Protein AF-A0A7S3GZ41-F1 (afdb_monomer)

Secondary str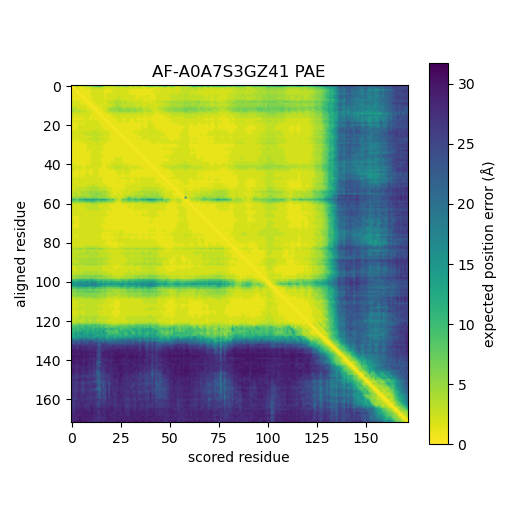ucture (DSSP, 8-state):
--HHHHTTSPPSSSS-EEEEEEETTT--HHHHHHHHHHHHTT-EEEEEEEESS-TTS-S---HHHHHHHHHHHHHTT--EEES-----SSTT-SB-TT--S-SS--GGGB-HHHHHHHHHHHHHHHHHHHS----------TTS--TTTSHHHHHHHHHHHHHS--------

InterPro domains:
  IPR001547 Glycoside hydrolase, family 5 [PF00150] (2-88)
  IPR017853 Glycoside hydrolase superfamily [SSF51445] (1-123)

Solvent-accessible surface area (backbone atoms only — not comparable to full-atom values): 10129 Å² total; per-residue (Å²): 125,57,47,40,62,47,39,77,66,61,83,89,81,75,97,68,67,43,74,41,65,49,15,27,53,66,49,53,68,76,53,52,49,32,48,50,52,12,46,76,63,70,47,49,59,29,29,72,36,32,29,40,5,24,79,86,48,25,70,56,74,23,66,69,50,32,48,57,49,52,51,53,28,58,77,69,71,37,55,72,35,73,41,36,94,41,37,54,93,42,44,17,18,22,27,35,65,84,61,75,98,64,81,88,74,60,79,85,50,36,27,73,41,23,50,50,52,54,50,51,58,50,53,52,52,54,54,60,74,64,53,74,77,74,75,88,65,75,81,72,66,88,88,72,73,60,83,79,66,63,62,70,59,60,58,60,56,60,56,54,58,67,72,48,89,70,84,80,83,80,76,133

Sequence (172 aa):
QDVDLAADKPLKGFNLAYTLHFYAAYHKESLREKARVALSKGIALFASEWGTCYFDGNGQLDLNETNIWLDFLAEHNISDANWALNDKDEACSALLPGTQNKANWSTDVLTDSGRFVRSHLKSTREAETKKPAEEEGAAEPLDQISSAQGVHILFTLVLSLLAMGMTANLRA

Radius of gyration: 18.84 Å; Cα contacts (8 Å, |Δi|>4):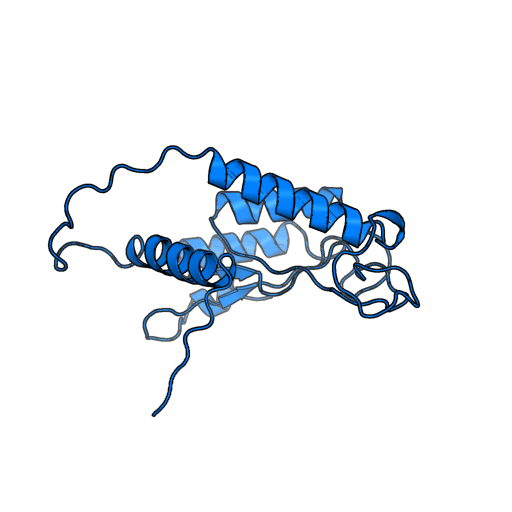 204; chains: 1; bounding box: 42×40×54 Å

Organism: NCBI:txid89044

Foldseek 3Di:
DQLLVCLVPPDDDAPDEDEDEEEQVDDAVVSLVSVVNNVVSPHHYAPAEYFQADPVQAHDGDLVSVVVVVVSCVVSVHHHDYPDDDCPPGQRHQFPHPDDPDPDDDPVGGHPNNNSVVVVVVVVVVVVVPPPPPPCDPDDPPPPDDSPPVVVPVVVVVVVVVVPPDPPDDDD

pLDDT: mean 82.44, std 23.59, range [32.09, 98.81]

Nearest PDB structures (foldseek):
  6gjf-assembly5_E  TM=9.832E-01  e=5.137E-15  synthetic construct
  5ihs-assembly1_A  TM=9.777E-01  e=3.027E-14  Cytophaga hutchinsonii ATCC 33406
  4xzb-assembly1_A  TM=9.793E-01  e=2.827E-14  Geobacillus sp. 70PC53
  3pzt-assembly2_B  TM=9.904E-01  e=1.106E-13  Bacillus subtilis subsp. subtilis str. 168
  1qhz-assembly1_A  TM=9.723E-01  e=6.411E-14  Salipaludibacillus agaradhaerens

Structure (mmCIF, N/CA/C/O backbone):
data_AF-A0A7S3GZ41-F1
#
_entry.id   AF-A0A7S3GZ41-F1
#
loop_
_atom_site.group_PDB
_atom_site.id
_atom_site.type_symbol
_atom_site.label_atom_id
_atom_site.label_alt_id
_atom_site.label_comp_id
_atom_site.label_asym_id
_atom_site.label_entity_id
_atom_site.label_seq_id
_atom_site.pdbx_PDB_ins_code
_atom_site.Cartn_x
_atom_site.Cartn_y
_atom_site.Cartn_z
_atom_site.occupancy
_atom_site.B_iso_or_equiv
_atom_site.auth_seq_id
_atom_site.auth_comp_id
_atom_site.auth_asym_id
_atom_site.auth_atom_id
_atom_site.pdbx_PDB_model_num
ATOM 1 N N . GLN A 1 1 ? -12.266 -4.898 2.598 1.00 92.31 1 GLN A N 1
ATOM 2 C CA . GLN A 1 1 ? -12.522 -3.473 2.298 1.00 92.31 1 GLN A CA 1
ATOM 3 C C . GLN A 1 1 ? -13.590 -2.818 3.168 1.00 92.31 1 GLN A C 1
ATOM 5 O O . GLN A 1 1 ? -13.834 -1.632 2.985 1.00 92.31 1 GLN A O 1
ATOM 10 N N . ASP A 1 2 ? -14.182 -3.521 4.138 1.00 97.19 2 ASP A N 1
ATOM 11 C CA . ASP A 1 2 ? -15.270 -2.987 4.973 1.00 97.19 2 ASP A CA 1
ATOM 12 C C . ASP A 1 2 ? -14.880 -3.008 6.458 1.00 97.19 2 ASP A C 1
ATOM 14 O O . ASP A 1 2 ? -15.537 -3.615 7.306 1.00 97.19 2 ASP A O 1
ATOM 18 N N . VAL A 1 3 ? -13.730 -2.399 6.763 1.00 97.00 3 VAL A N 1
ATOM 19 C CA . VAL A 1 3 ? -13.188 -2.319 8.132 1.00 97.00 3 VAL A CA 1
ATOM 20 C C . VAL A 1 3 ? -14.096 -1.514 9.067 1.00 97.00 3 VAL A C 1
ATOM 22 O O . VAL A 1 3 ? -14.150 -1.784 10.263 1.00 97.00 3 VAL A O 1
ATOM 25 N N . ASP A 1 4 ? -14.866 -0.580 8.516 1.00 97.75 4 ASP A N 1
ATOM 26 C CA . ASP A 1 4 ? -15.897 0.203 9.193 1.00 97.75 4 ASP A CA 1
ATOM 27 C C . ASP A 1 4 ? -17.035 -0.666 9.746 1.00 97.75 4 ASP A C 1
ATOM 29 O O . ASP A 1 4 ? -17.514 -0.399 10.853 1.00 97.75 4 ASP A O 1
ATOM 33 N N . LEU A 1 5 ? -17.419 -1.717 9.009 1.00 97.81 5 LEU A N 1
ATOM 34 C CA . LEU A 1 5 ? -18.421 -2.700 9.433 1.00 97.81 5 LEU A CA 1
ATOM 35 C C . LEU A 1 5 ? -17.844 -3.692 10.445 1.00 97.81 5 LEU A C 1
ATOM 37 O O . LEU A 1 5 ? -18.509 -4.043 11.420 1.00 97.81 5 LEU A O 1
ATOM 41 N N . ALA A 1 6 ? -16.598 -4.137 10.248 1.00 96.00 6 ALA A N 1
ATOM 42 C CA . ALA A 1 6 ? -15.912 -4.994 11.219 1.00 96.00 6 ALA A CA 1
ATOM 43 C C . ALA A 1 6 ? -15.809 -4.308 12.594 1.00 96.00 6 ALA A C 1
ATOM 45 O O . ALA A 1 6 ? -15.991 -4.946 13.632 1.00 96.00 6 ALA A O 1
ATOM 46 N N . ALA A 1 7 ? -15.605 -2.990 12.593 1.00 97.12 7 ALA A N 1
ATOM 47 C CA . ALA A 1 7 ? -15.546 -2.170 13.792 1.00 97.12 7 ALA A CA 1
ATOM 48 C C . ALA A 1 7 ? -16.889 -2.021 14.538 1.00 97.12 7 ALA A C 1
ATOM 50 O O . ALA A 1 7 ? -16.876 -1.673 15.715 1.00 97.12 7 ALA A O 1
ATOM 51 N N . ASP A 1 8 ? -18.044 -2.297 13.914 1.00 97.75 8 ASP A N 1
ATOM 52 C CA . ASP A 1 8 ? -19.346 -2.275 14.611 1.00 97.75 8 ASP A CA 1
ATOM 53 C C . ASP A 1 8 ? -19.534 -3.468 15.553 1.00 97.75 8 ASP A C 1
ATOM 55 O O . ASP A 1 8 ? -20.301 -3.405 16.518 1.00 97.75 8 ASP A O 1
ATOM 59 N N . LYS A 1 9 ? -18.873 -4.589 15.251 1.00 97.00 9 LYS A N 1
ATOM 60 C CA . LYS A 1 9 ? -18.970 -5.836 16.018 1.00 97.00 9 LYS A CA 1
ATOM 61 C C . LYS A 1 9 ? -17.587 -6.483 16.134 1.00 97.00 9 LYS A C 1
ATOM 63 O O . LYS A 1 9 ? -17.384 -7.567 15.582 1.00 97.00 9 LYS A O 1
ATOM 68 N N . PRO A 1 10 ? -16.639 -5.839 16.839 1.00 96.12 10 PRO A N 1
ATOM 69 C CA . PRO A 1 10 ? -15.278 -6.337 16.921 1.00 96.12 10 PRO A CA 1
ATOM 70 C C . PRO A 1 10 ? -15.226 -7.681 17.657 1.00 96.12 10 PRO A C 1
ATOM 72 O O . PRO A 1 10 ? -15.991 -7.942 18.593 1.00 96.12 10 PRO A O 1
ATOM 75 N N . LEU A 1 11 ? -14.291 -8.538 17.247 1.00 96.12 11 LEU A N 1
ATOM 76 C CA . LEU A 1 11 ? -13.971 -9.760 17.971 1.00 96.12 11 LEU A CA 1
ATOM 77 C C . LEU A 1 11 ? -13.454 -9.404 19.373 1.00 96.12 11 LEU A C 1
ATOM 79 O O . LEU A 1 11 ? -12.663 -8.478 19.548 1.00 96.12 11 LEU A O 1
ATOM 83 N N . LYS A 1 12 ? -13.900 -10.156 20.381 1.00 95.12 12 LYS A N 1
ATOM 84 C CA . LYS A 1 12 ? -13.453 -9.983 21.766 1.00 95.12 12 LYS A CA 1
ATOM 85 C C . LYS A 1 12 ? -12.094 -10.649 21.959 1.00 95.12 12 LYS A C 1
ATOM 87 O O . LYS A 1 12 ? -11.944 -11.828 21.649 1.00 95.12 12 LYS A O 1
ATOM 92 N N . GLY A 1 13 ? -11.139 -9.921 22.522 1.00 94.81 13 GLY A N 1
ATOM 93 C CA . GLY A 1 13 ? -9.801 -10.427 22.813 1.00 94.81 13 GLY A CA 1
ATOM 94 C C . GLY A 1 13 ? -8.781 -9.299 22.902 1.00 94.81 13 GLY A C 1
ATOM 95 O O . GLY A 1 13 ? -9.138 -8.125 22.835 1.00 94.81 13 GLY A O 1
ATOM 96 N N . PHE A 1 14 ? -7.515 -9.676 23.041 1.00 95.31 14 PHE A N 1
ATOM 97 C CA . PHE A 1 14 ? -6.375 -8.761 23.055 1.00 95.31 14 PHE A CA 1
ATOM 98 C C . PHE A 1 14 ? -5.475 -9.041 21.851 1.00 95.31 14 PHE A C 1
ATOM 100 O O . PHE A 1 14 ? -5.511 -10.143 21.303 1.00 95.31 14 PHE A O 1
ATOM 107 N N . ASN A 1 15 ? -4.659 -8.058 21.463 1.00 96.50 15 ASN A N 1
ATOM 108 C CA . ASN A 1 15 ? -3.713 -8.159 20.344 1.00 96.50 15 ASN A CA 1
ATOM 109 C C . ASN A 1 15 ? -4.383 -8.523 19.007 1.00 96.50 15 ASN A C 1
ATOM 111 O O . ASN A 1 15 ? -3.845 -9.291 18.212 1.00 96.50 15 ASN A O 1
ATOM 115 N N . LEU A 1 16 ? -5.579 -7.977 18.776 1.00 96.56 16 LEU A N 1
ATOM 116 C CA . LEU A 1 16 ? -6.322 -8.128 17.530 1.00 96.56 16 LEU A CA 1
ATOM 117 C C . LEU A 1 16 ? -6.145 -6.875 16.671 1.00 96.56 16 LEU A C 1
ATOM 119 O O . LEU A 1 16 ? -6.336 -5.759 17.153 1.00 96.56 16 LEU A O 1
ATOM 123 N N . ALA A 1 17 ? -5.835 -7.078 15.394 1.00 97.44 17 ALA A N 1
ATOM 124 C CA . ALA A 1 17 ? -5.832 -6.045 14.366 1.00 97.44 17 ALA A CA 1
ATOM 125 C C . ALA A 1 17 ? -6.662 -6.514 13.166 1.00 97.44 17 ALA A C 1
ATOM 127 O O . ALA A 1 17 ? -6.808 -7.716 12.930 1.00 97.44 17 ALA A O 1
ATOM 128 N N . TYR A 1 18 ? -7.205 -5.562 12.413 1.00 98.19 18 TYR A N 1
ATOM 129 C CA . TYR A 1 18 ? -8.059 -5.816 11.257 1.00 98.19 18 TYR A CA 1
ATOM 130 C C . TYR A 1 18 ? -7.334 -5.417 9.979 1.00 98.19 18 TYR A C 1
ATOM 132 O O . TYR A 1 18 ? -6.660 -4.386 9.920 1.00 98.19 18 TYR A O 1
ATOM 140 N N . THR A 1 19 ? -7.462 -6.246 8.948 1.00 98.19 19 THR A N 1
ATOM 141 C CA . THR A 1 19 ? -6.738 -6.042 7.699 1.00 98.19 19 THR A CA 1
ATOM 142 C C . THR A 1 19 ? -7.370 -4.933 6.867 1.00 98.19 19 THR A C 1
ATOM 144 O O . THR A 1 19 ? -8.573 -4.918 6.599 1.00 98.19 19 THR A O 1
ATOM 147 N N . LEU A 1 20 ? -6.520 -4.016 6.421 1.00 98.56 20 LEU A N 1
ATOM 148 C CA . LEU A 1 20 ? -6.820 -3.044 5.381 1.00 98.56 20 LEU A CA 1
ATOM 149 C C . LEU A 1 20 ? -5.977 -3.402 4.159 1.00 98.56 20 LEU A C 1
ATOM 151 O O . LEU A 1 20 ? -4.771 -3.583 4.289 1.00 98.56 20 LEU A O 1
ATOM 155 N N . HIS A 1 21 ? -6.592 -3.507 2.985 1.00 98.56 21 HIS A N 1
ATOM 156 C CA . HIS A 1 21 ? -5.871 -3.720 1.729 1.00 98.56 21 HIS A CA 1
ATOM 157 C C . HIS A 1 21 ? -6.200 -2.597 0.762 1.00 98.56 21 HIS A C 1
ATOM 159 O O . HIS A 1 21 ? -7.346 -2.166 0.707 1.00 98.56 21 HIS A O 1
ATOM 165 N N . PHE A 1 22 ? -5.248 -2.103 -0.021 1.00 98.69 22 PHE A N 1
ATOM 166 C CA . PHE A 1 22 ? -5.558 -1.093 -1.036 1.00 98.69 22 PHE A CA 1
ATOM 167 C C . PHE A 1 22 ? -4.630 -1.184 -2.242 1.00 98.69 22 PHE A C 1
ATOM 169 O O . PHE A 1 22 ? -3.529 -1.706 -2.179 1.00 98.69 22 PHE A O 1
ATOM 176 N N . TYR A 1 23 ? -5.092 -0.645 -3.361 1.00 98.50 23 TYR A N 1
ATOM 177 C CA . TYR A 1 23 ? -4.32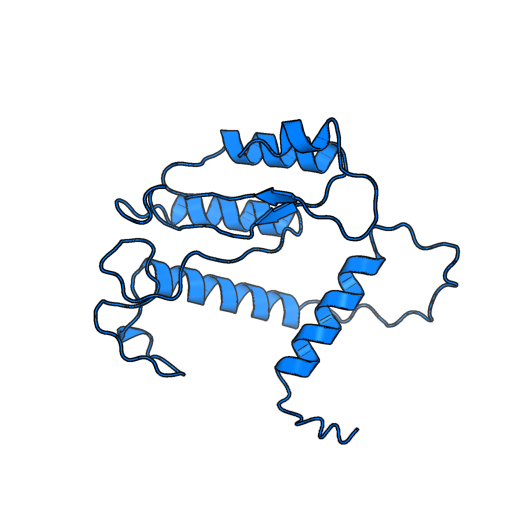6 -0.550 -4.600 1.00 98.50 23 TYR A CA 1
ATOM 178 C C . TYR A 1 23 ? -4.517 0.864 -5.106 1.00 98.50 23 TYR A C 1
ATOM 180 O O . TYR A 1 23 ? -5.653 1.259 -5.387 1.00 98.50 23 TYR A O 1
ATOM 188 N N . ALA A 1 24 ? -3.437 1.639 -5.112 1.00 98.44 24 ALA A N 1
ATOM 189 C CA . ALA A 1 24 ? -3.491 3.091 -5.144 1.00 98.44 24 ALA A CA 1
ATOM 190 C C . ALA A 1 24 ? -4.166 3.638 -6.405 1.00 98.44 24 ALA A C 1
ATOM 192 O O . ALA A 1 24 ? -4.797 4.684 -6.332 1.00 98.44 24 ALA A O 1
ATOM 193 N N . ALA A 1 25 ? -4.133 2.941 -7.544 1.00 97.81 25 ALA A N 1
ATOM 194 C CA . ALA A 1 25 ? -4.812 3.418 -8.751 1.00 97.81 25 ALA A CA 1
ATOM 195 C C . ALA A 1 25 ? -6.342 3.207 -8.732 1.00 97.81 25 ALA A C 1
ATOM 197 O O . ALA A 1 25 ? -7.045 3.783 -9.558 1.00 97.81 25 ALA A O 1
ATOM 198 N N . TYR A 1 26 ? -6.880 2.423 -7.790 1.00 97.81 26 TYR A N 1
ATOM 199 C CA . TYR A 1 26 ? -8.319 2.137 -7.685 1.00 97.81 26 TYR A CA 1
ATOM 200 C C . TYR A 1 26 ? -8.930 2.597 -6.359 1.00 97.81 26 TYR A C 1
ATOM 202 O O . TYR A 1 26 ? -9.956 3.273 -6.333 1.00 97.81 26 TYR A O 1
ATOM 210 N N . HIS A 1 27 ? -8.299 2.238 -5.245 1.00 98.38 27 HIS A N 1
ATOM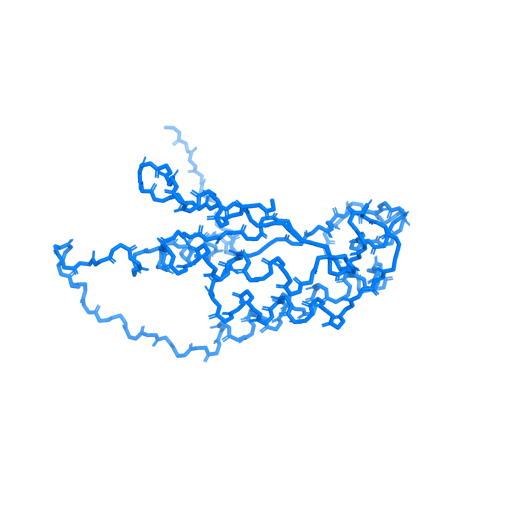 211 C CA . HIS A 1 27 ? -8.764 2.570 -3.907 1.00 98.38 27 HIS A CA 1
ATOM 212 C C . HIS A 1 27 ? -8.245 3.954 -3.515 1.00 98.38 27 HIS A C 1
ATOM 214 O O . HIS A 1 27 ? -7.037 4.181 -3.481 1.00 98.38 27 HIS A O 1
ATOM 220 N N . LYS A 1 28 ? -9.168 4.872 -3.225 1.00 98.44 28 LYS A N 1
ATOM 221 C CA . LYS A 1 28 ? -8.897 6.292 -2.965 1.00 98.44 28 LYS A CA 1
ATOM 222 C C . LYS A 1 28 ? -9.483 6.703 -1.610 1.00 98.44 28 LYS A C 1
ATOM 224 O O . LYS A 1 28 ? -9.619 5.890 -0.694 1.00 98.44 28 LYS A O 1
ATOM 229 N N . GLU A 1 29 ? -9.914 7.954 -1.517 1.00 98.62 29 GLU A N 1
ATOM 230 C CA . GLU A 1 29 ? -10.466 8.568 -0.314 1.00 98.62 29 GLU A CA 1
ATOM 231 C C . GLU A 1 29 ? -11.624 7.798 0.324 1.00 98.62 29 GLU A C 1
ATOM 233 O O . GLU A 1 29 ? -11.683 7.688 1.544 1.00 98.62 29 GLU A O 1
ATOM 238 N N . SER A 1 30 ? -12.509 7.194 -0.471 1.00 98.50 30 SER A N 1
ATOM 239 C CA . SER A 1 30 ? -13.648 6.440 0.065 1.00 98.50 30 SER A CA 1
ATOM 240 C C . SER A 1 30 ? -13.232 5.271 0.964 1.00 98.50 30 SER A C 1
ATOM 242 O O . SER A 1 30 ? -13.936 4.960 1.922 1.00 98.50 30 SER A O 1
ATOM 244 N N . LEU A 1 31 ? -12.090 4.631 0.690 1.00 98.81 31 LEU A N 1
ATOM 245 C CA . LEU A 1 31 ? -11.578 3.554 1.535 1.00 98.81 31 LEU A CA 1
ATOM 246 C C . LEU A 1 31 ? -10.816 4.099 2.752 1.00 98.81 31 LEU A C 1
ATOM 248 O O . LEU A 1 31 ? -10.932 3.520 3.832 1.00 98.81 31 LEU A O 1
ATOM 252 N N . ARG A 1 32 ? -10.098 5.224 2.614 1.00 98.81 32 ARG A N 1
ATOM 253 C CA . ARG A 1 32 ? -9.505 5.920 3.771 1.00 98.81 32 ARG A CA 1
ATOM 254 C C . ARG A 1 32 ? -10.574 6.360 4.759 1.00 98.81 32 ARG A C 1
ATOM 256 O O . ARG A 1 32 ? -10.385 6.199 5.957 1.00 98.81 32 ARG A O 1
ATOM 263 N N . GLU A 1 33 ? -11.727 6.814 4.279 1.00 98.81 33 GLU A N 1
ATOM 264 C CA . GLU A 1 33 ? -12.832 7.197 5.156 1.00 98.81 33 GLU A CA 1
ATOM 265 C C . GLU A 1 33 ? -13.365 6.012 5.969 1.00 98.81 33 GLU A C 1
ATOM 267 O O . GLU A 1 33 ? -13.537 6.120 7.182 1.00 98.81 33 GLU A O 1
ATOM 272 N N . LYS A 1 34 ? -13.517 4.835 5.351 1.00 98.81 34 LYS A N 1
ATOM 273 C CA . LYS A 1 34 ? -13.852 3.607 6.093 1.00 98.81 34 LYS A CA 1
ATOM 274 C C . LYS A 1 34 ? -12.805 3.277 7.156 1.00 98.81 34 LYS A C 1
ATOM 276 O O . LYS A 1 34 ? -13.160 2.888 8.268 1.00 98.81 34 LYS A O 1
ATOM 281 N N . ALA A 1 35 ? -11.523 3.455 6.835 1.00 98.75 35 ALA A N 1
ATOM 282 C CA . ALA A 1 35 ? -10.443 3.271 7.796 1.00 98.75 35 ALA A CA 1
ATOM 283 C C . ALA A 1 35 ? -10.530 4.283 8.954 1.00 98.75 35 ALA A C 1
ATOM 285 O O . ALA A 1 35 ? -10.435 3.869 10.106 1.00 98.75 35 ALA A O 1
ATOM 286 N N . ARG A 1 36 ? -10.817 5.569 8.701 1.00 98.75 36 ARG A N 1
ATOM 287 C CA . ARG A 1 36 ? -11.042 6.567 9.768 1.00 98.75 36 ARG A CA 1
ATOM 288 C C . ARG A 1 36 ? -12.224 6.206 10.659 1.00 98.75 36 ARG A C 1
ATOM 290 O O . ARG A 1 36 ? -12.105 6.273 11.881 1.00 98.75 36 ARG A O 1
ATOM 297 N N . VAL A 1 37 ? -13.338 5.764 10.074 1.00 98.69 37 VAL A N 1
ATOM 298 C CA . VAL A 1 37 ? -14.506 5.299 10.836 1.00 98.69 37 VAL A CA 1
ATOM 299 C C . VAL A 1 37 ? -14.123 4.124 11.736 1.00 98.69 37 VAL A C 1
ATOM 301 O O . VAL A 1 37 ? -14.439 4.141 12.925 1.00 98.69 37 VAL A O 1
ATOM 304 N N . ALA A 1 38 ? -13.401 3.136 11.206 1.00 98.56 38 ALA A N 1
ATOM 305 C CA . ALA A 1 38 ? -12.911 1.997 11.975 1.00 98.56 38 ALA A CA 1
ATOM 306 C C . ALA A 1 38 ? -11.998 2.415 13.143 1.00 98.56 38 ALA A C 1
ATOM 308 O O . ALA A 1 38 ? -12.237 2.013 14.283 1.00 98.56 38 ALA A O 1
ATOM 309 N N . LEU A 1 39 ? -11.007 3.273 12.883 1.00 98.38 39 LEU A N 1
ATOM 310 C CA . LEU A 1 39 ? -10.099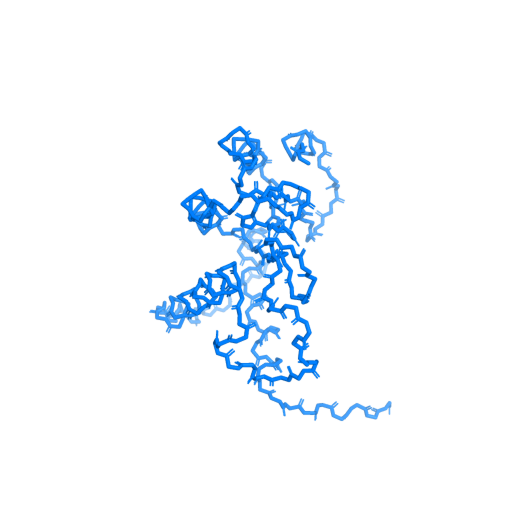 3.798 13.907 1.00 98.38 39 LEU A CA 1
ATOM 311 C C . LEU A 1 39 ? -10.856 4.579 14.992 1.00 98.38 39 LEU A C 1
ATOM 313 O O . LEU A 1 39 ? -10.588 4.399 16.177 1.00 98.38 39 LEU A O 1
ATOM 317 N N . SER A 1 40 ? -11.855 5.388 14.614 1.00 98.31 40 SER A N 1
ATOM 318 C CA . SER A 1 40 ? -12.670 6.166 15.565 1.00 98.31 40 SER A CA 1
ATOM 319 C C . SER A 1 40 ? -13.500 5.294 16.515 1.00 98.31 40 SER A C 1
ATOM 321 O O . SER A 1 40 ? -13.830 5.717 17.621 1.00 98.31 40 SER A O 1
ATOM 323 N N . LYS A 1 41 ? -13.801 4.056 16.104 1.00 98.00 41 LYS A N 1
ATOM 324 C CA . LYS A 1 41 ? -14.478 3.035 16.918 1.00 98.00 41 LYS A CA 1
ATOM 325 C C . LYS A 1 41 ? -13.505 2.227 17.790 1.00 98.00 41 LYS A C 1
ATOM 327 O O . LYS A 1 41 ? -13.941 1.348 18.529 1.00 98.00 41 LYS A O 1
ATOM 332 N N . GLY A 1 42 ? -12.205 2.523 17.730 1.00 96.06 42 GLY A N 1
ATOM 333 C CA . GLY A 1 42 ? -11.190 1.972 18.629 1.00 96.06 42 GLY A CA 1
ATOM 334 C C . GLY A 1 42 ? -10.584 0.635 18.201 1.00 96.06 42 GLY A C 1
ATOM 335 O O . GLY A 1 42 ? -9.940 -0.010 19.027 1.00 96.06 42 GLY A O 1
ATOM 336 N N . ILE A 1 43 ? -10.768 0.196 16.949 1.00 97.25 43 ILE A N 1
ATOM 337 C CA . ILE A 1 43 ? -10.072 -0.996 16.442 1.00 97.25 43 ILE A CA 1
ATOM 338 C C . ILE A 1 43 ? -8.711 -0.641 15.835 1.00 97.25 43 ILE A C 1
ATOM 340 O O . ILE A 1 43 ? -8.561 0.388 15.180 1.00 97.25 43 ILE A O 1
ATOM 344 N N . ALA A 1 44 ? -7.725 -1.520 16.018 1.00 98.00 44 ALA A N 1
ATOM 345 C CA . ALA A 1 44 ? -6.425 -1.402 15.366 1.00 98.00 44 ALA A CA 1
ATOM 346 C C . ALA A 1 44 ? -6.494 -1.908 13.917 1.00 98.00 44 ALA A C 1
ATOM 348 O O . ALA A 1 44 ? -7.090 -2.956 13.648 1.00 98.00 44 ALA A O 1
ATOM 349 N N . LEU A 1 45 ? -5.851 -1.196 12.993 1.00 98.69 45 LEU A N 1
ATOM 350 C CA . LEU A 1 45 ? -5.716 -1.607 11.595 1.00 98.69 45 LEU A CA 1
ATOM 351 C C . LEU A 1 45 ? -4.277 -2.034 11.293 1.00 98.69 45 LEU A C 1
ATOM 353 O O . LEU A 1 45 ? -3.334 -1.501 11.871 1.00 98.69 45 LEU A O 1
ATOM 357 N N . PHE A 1 46 ? -4.118 -2.970 10.358 1.00 98.62 46 PHE A N 1
ATOM 358 C CA . PHE A 1 46 ? -2.832 -3.323 9.754 1.00 98.62 46 PHE A CA 1
ATOM 359 C C . PHE A 1 46 ? -3.008 -3.380 8.232 1.00 98.62 46 PHE A C 1
ATOM 361 O O . PHE A 1 46 ? -3.827 -4.154 7.719 1.00 98.62 46 PHE A O 1
ATOM 368 N N . ALA A 1 47 ? -2.233 -2.584 7.496 1.00 98.62 47 ALA A N 1
ATOM 369 C CA . ALA A 1 47 ? -2.254 -2.546 6.039 1.00 98.62 47 ALA A CA 1
ATOM 370 C C . ALA A 1 47 ? -1.442 -3.710 5.443 1.00 98.62 47 ALA A C 1
ATOM 372 O O . ALA A 1 47 ? -0.377 -3.528 4.860 1.00 98.62 47 ALA A O 1
ATOM 373 N N . SER A 1 48 ? -1.925 -4.939 5.642 1.00 98.31 48 SER A N 1
ATOM 374 C CA . SER A 1 48 ? -1.137 -6.166 5.395 1.00 98.31 48 SER A CA 1
ATOM 375 C C . SER A 1 48 ? -0.840 -6.456 3.925 1.00 98.31 48 SER A C 1
ATOM 377 O O . SER A 1 48 ? -0.069 -7.362 3.630 1.00 98.31 48 SER A O 1
ATOM 379 N N . GLU A 1 49 ? -1.462 -5.704 3.023 1.00 98.44 49 GLU A N 1
ATOM 380 C CA . GLU A 1 49 ? -1.199 -5.737 1.594 1.00 98.44 49 GLU A CA 1
ATOM 381 C C . GLU A 1 49 ? -1.553 -4.376 1.004 1.00 98.44 49 GLU A C 1
ATOM 383 O O . GLU A 1 49 ? -2.652 -3.859 1.233 1.00 98.44 49 GLU A O 1
ATOM 388 N N . TRP A 1 50 ? -0.654 -3.805 0.210 1.00 98.62 50 TRP A N 1
ATOM 389 C CA . TRP A 1 50 ? -1.004 -2.682 -0.646 1.00 98.62 50 TRP A CA 1
ATOM 390 C C . TRP A 1 50 ? -0.174 -2.612 -1.923 1.00 98.62 50 TRP A C 1
ATOM 392 O O . TRP A 1 50 ? 1.012 -2.938 -1.921 1.00 98.62 50 TRP A O 1
ATOM 402 N N . GLY A 1 51 ? -0.783 -2.148 -3.012 1.00 98.31 51 GLY A N 1
ATOM 403 C CA . GLY A 1 51 ? -0.138 -1.996 -4.316 1.00 98.31 51 GLY A CA 1
ATOM 404 C C . GLY A 1 51 ? -0.079 -0.546 -4.799 1.00 98.31 51 GLY A C 1
ATOM 405 O O . GLY A 1 51 ? -0.983 0.251 -4.545 1.00 98.31 51 GLY A O 1
ATOM 406 N N . THR A 1 52 ? 0.967 -0.215 -5.556 1.00 98.56 52 THR A N 1
ATOM 407 C CA . THR A 1 52 ? 1.140 1.081 -6.249 1.00 98.56 52 THR A CA 1
ATOM 408 C C . THR A 1 52 ? 0.284 1.200 -7.520 1.00 98.56 52 THR A C 1
ATOM 410 O O . THR A 1 52 ? 0.173 2.283 -8.096 1.00 98.56 52 THR A O 1
ATOM 413 N N . CYS A 1 53 ? -0.291 0.084 -7.974 1.00 97.81 53 CYS A N 1
ATOM 414 C CA . CYS A 1 53 ? -0.953 -0.086 -9.264 1.00 97.81 53 CYS A CA 1
ATOM 415 C C . CYS A 1 53 ? -2.487 -0.222 -9.137 1.00 97.81 53 CYS A C 1
ATOM 417 O O . CYS A 1 53 ? -3.078 0.153 -8.116 1.00 97.81 53 CYS A O 1
ATOM 419 N N . TYR A 1 54 ? -3.147 -0.724 -10.188 1.00 97.75 54 TYR A N 1
ATOM 420 C CA . TYR A 1 54 ? -4.571 -1.065 -10.179 1.00 97.75 54 TYR A CA 1
ATOM 421 C C . TYR A 1 54 ? -4.828 -2.365 -9.398 1.00 97.75 54 TYR A C 1
ATOM 423 O O . TYR A 1 54 ? -3.905 -3.116 -9.096 1.00 97.75 54 TYR A O 1
ATOM 431 N N . PHE A 1 55 ? -6.083 -2.630 -9.016 1.00 94.19 55 PHE A N 1
ATOM 432 C CA . PHE A 1 55 ? -6.403 -3.709 -8.065 1.00 94.19 55 PHE A CA 1
ATOM 433 C C . PHE A 1 55 ? -6.159 -5.132 -8.587 1.00 94.19 55 PHE A C 1
ATOM 435 O O . PHE A 1 55 ? -6.204 -6.078 -7.807 1.00 94.19 55 PHE A O 1
ATOM 442 N N . ASP A 1 56 ? -5.936 -5.301 -9.888 1.00 94.06 56 ASP A N 1
ATOM 443 C CA . ASP A 1 56 ? -5.622 -6.590 -10.506 1.00 94.06 56 ASP A CA 1
ATOM 444 C C . ASP A 1 56 ? -4.126 -6.954 -10.414 1.00 94.06 56 ASP A C 1
ATOM 446 O O . ASP A 1 56 ? -3.708 -7.970 -10.969 1.00 94.06 56 ASP A O 1
ATOM 450 N N . GLY A 1 57 ? -3.323 -6.138 -9.716 1.00 92.00 57 GLY A N 1
ATOM 451 C CA . GLY A 1 57 ? -1.871 -6.304 -9.592 1.00 92.00 57 GLY A CA 1
ATOM 452 C C . GLY A 1 57 ? -1.089 -5.763 -10.792 1.00 92.00 57 GLY A C 1
ATOM 453 O O . GLY A 1 57 ? 0.144 -5.766 -10.783 1.00 92.00 57 GLY A O 1
ATOM 454 N N . ASN A 1 58 ? -1.788 -5.252 -11.807 1.00 93.38 58 ASN A N 1
ATOM 455 C CA . ASN A 1 58 ? -1.208 -4.730 -13.030 1.00 93.38 58 ASN A CA 1
ATOM 456 C C . ASN A 1 58 ? -1.780 -3.337 -13.369 1.00 93.38 58 ASN A C 1
ATOM 458 O O . ASN A 1 58 ? -2.324 -2.624 -12.523 1.00 93.38 58 ASN A O 1
ATOM 462 N N . GLY A 1 59 ? -1.591 -2.897 -14.613 1.00 90.56 59 GLY A N 1
ATOM 463 C CA . GLY A 1 59 ? -2.166 -1.661 -15.123 1.00 90.56 59 GLY A CA 1
ATOM 464 C C . GLY A 1 59 ? -1.368 -0.422 -14.726 1.00 90.56 59 GLY A C 1
ATOM 465 O O . GLY A 1 59 ? -0.140 -0.433 -14.668 1.00 90.56 59 GLY A O 1
ATOM 466 N N . GLN A 1 60 ? -2.068 0.691 -14.527 1.00 93.94 60 GLN A N 1
ATOM 467 C CA . GLN A 1 60 ? -1.430 1.982 -14.301 1.00 93.94 60 GLN A CA 1
ATOM 468 C C . GLN A 1 60 ? -0.913 2.113 -12.862 1.00 93.94 60 GLN A C 1
ATOM 470 O O . GLN A 1 60 ? -1.644 1.855 -11.907 1.00 93.94 60 GLN A O 1
ATOM 475 N N . LEU A 1 61 ? 0.326 2.589 -12.720 1.00 97.81 61 LEU A N 1
ATOM 476 C CA . LEU A 1 61 ? 0.861 3.065 -11.446 1.00 97.81 61 LEU A CA 1
ATOM 477 C C . LEU A 1 61 ? 0.250 4.415 -11.066 1.00 97.81 61 LEU A C 1
ATOM 479 O O . LEU A 1 61 ? 0.141 5.314 -11.901 1.00 97.81 61 LEU A O 1
ATOM 483 N N . ASP A 1 62 ? -0.052 4.587 -9.783 1.00 98.44 62 ASP A N 1
ATOM 484 C CA . ASP A 1 62 ? -0.455 5.866 -9.205 1.00 98.44 62 ASP A CA 1
ATOM 485 C C . ASP A 1 62 ? 0.375 6.174 -7.953 1.00 98.44 62 ASP A C 1
ATOM 487 O O . ASP A 1 62 ? -0.051 6.006 -6.808 1.00 98.44 62 ASP A O 1
ATOM 491 N N . LEU A 1 63 ? 1.616 6.608 -8.183 1.00 98.19 63 LEU A N 1
ATOM 492 C CA . LEU A 1 63 ? 2.573 6.906 -7.113 1.00 98.19 63 LEU A CA 1
ATOM 493 C C . LEU A 1 63 ? 2.177 8.145 -6.297 1.00 98.19 63 LEU A C 1
ATOM 495 O O . LEU A 1 63 ? 2.533 8.246 -5.125 1.00 98.19 63 LEU A O 1
ATOM 499 N N . ASN A 1 64 ? 1.416 9.072 -6.890 1.00 98.38 64 ASN A N 1
ATOM 500 C CA . ASN A 1 64 ? 0.907 10.234 -6.170 1.00 98.38 64 ASN A CA 1
ATOM 501 C C . ASN A 1 64 ? -0.150 9.814 -5.146 1.00 98.38 64 ASN A C 1
ATOM 503 O O . ASN A 1 64 ? -0.038 10.163 -3.976 1.00 98.38 64 ASN A O 1
ATOM 507 N N . GLU A 1 65 ? -1.140 9.019 -5.559 1.00 98.75 65 GLU A N 1
ATOM 508 C CA . GLU A 1 65 ? -2.095 8.468 -4.600 1.00 98.75 65 GLU A CA 1
ATOM 509 C C . GLU A 1 65 ? -1.414 7.538 -3.596 1.00 98.75 65 GLU A C 1
ATOM 511 O O . GLU A 1 65 ? -1.805 7.501 -2.432 1.00 98.75 65 GLU A O 1
ATOM 516 N N . THR A 1 66 ? -0.383 6.806 -4.021 1.00 98.69 66 THR A N 1
ATOM 517 C CA . THR A 1 66 ? 0.384 5.964 -3.100 1.00 98.69 66 THR A CA 1
ATOM 518 C C . THR A 1 66 ? 0.979 6.799 -1.964 1.00 98.69 66 THR A C 1
ATOM 520 O O . THR A 1 66 ? 0.833 6.411 -0.812 1.00 98.69 66 THR A O 1
ATOM 523 N N . ASN A 1 67 ? 1.568 7.968 -2.245 1.00 98.50 67 ASN A N 1
ATOM 524 C CA . ASN A 1 67 ? 2.044 8.870 -1.187 1.00 98.50 67 ASN A CA 1
ATOM 525 C C . ASN A 1 67 ? 0.914 9.301 -0.243 1.00 98.50 67 ASN A C 1
ATOM 527 O O . ASN A 1 67 ? 1.089 9.230 0.965 1.00 98.50 67 ASN A O 1
ATOM 531 N N . ILE A 1 68 ? -0.263 9.657 -0.770 1.00 98.81 68 ILE A N 1
ATOM 532 C CA . ILE A 1 68 ? -1.422 10.038 0.060 1.00 98.81 68 ILE A CA 1
ATOM 53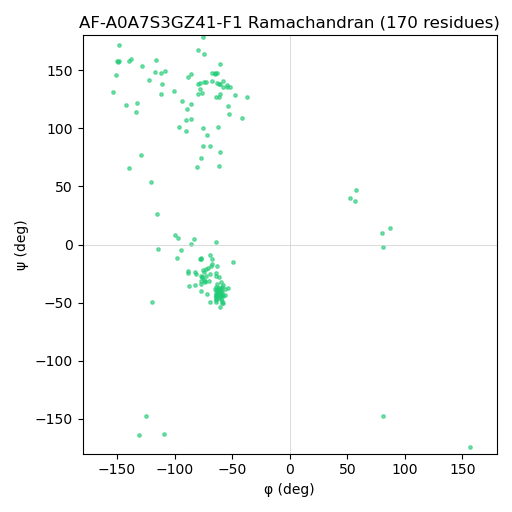3 C C . ILE A 1 68 ? -1.828 8.894 1.000 1.00 98.81 68 ILE A C 1
ATOM 535 O O . ILE A 1 68 ? -2.163 9.123 2.161 1.00 98.81 68 ILE A O 1
ATOM 539 N N . TRP A 1 69 ? -1.802 7.651 0.513 1.00 98.75 69 TRP A N 1
ATOM 540 C CA . TRP A 1 69 ? -2.029 6.485 1.360 1.00 98.75 69 TRP A CA 1
ATOM 541 C C . TRP A 1 69 ? -0.952 6.327 2.426 1.00 98.75 69 TRP A C 1
ATOM 543 O O . TRP A 1 69 ? -1.297 6.156 3.587 1.00 98.75 69 TRP A O 1
ATOM 553 N N . LEU A 1 70 ? 0.325 6.391 2.058 1.00 98.44 70 LEU A N 1
ATOM 554 C CA . LEU A 1 70 ? 1.430 6.200 2.998 1.00 98.44 70 LEU A CA 1
ATOM 555 C C . LEU A 1 70 ? 1.475 7.294 4.072 1.00 98.44 70 LEU A C 1
ATOM 557 O O . LEU A 1 70 ? 1.713 6.981 5.235 1.00 98.44 70 LEU A O 1
ATOM 561 N N . ASP A 1 71 ? 1.151 8.537 3.715 1.00 98.19 71 ASP A N 1
ATOM 562 C CA . ASP A 1 71 ? 0.994 9.639 4.667 1.00 98.19 71 ASP A CA 1
ATOM 563 C C . ASP A 1 71 ? -0.157 9.363 5.645 1.00 98.19 71 ASP A C 1
ATOM 565 O O . ASP A 1 71 ? 0.008 9.525 6.851 1.00 98.19 71 ASP A O 1
ATOM 569 N N . PHE A 1 72 ? -1.297 8.866 5.151 1.00 98.62 72 PHE A N 1
ATOM 570 C CA . PHE A 1 72 ? -2.427 8.456 5.992 1.00 98.62 72 PHE A CA 1
ATOM 571 C C . PHE A 1 72 ? -2.063 7.306 6.948 1.00 98.62 72 PHE A C 1
ATOM 573 O O . PHE A 1 72 ? -2.437 7.332 8.122 1.00 98.62 72 PHE A O 1
ATOM 580 N N . LEU A 1 73 ? -1.334 6.289 6.472 1.00 98.31 73 LEU A N 1
ATOM 581 C CA . LEU A 1 73 ? -0.888 5.183 7.326 1.00 98.31 73 LEU A CA 1
ATOM 582 C C . LEU A 1 73 ? 0.070 5.685 8.412 1.00 98.31 73 LEU A C 1
ATOM 584 O O . LEU A 1 73 ? -0.094 5.322 9.576 1.00 98.31 73 LEU A O 1
ATOM 588 N N . ALA A 1 74 ? 1.010 6.563 8.052 1.00 96.38 74 ALA A N 1
ATOM 589 C CA . ALA A 1 74 ? 1.944 7.173 8.990 1.00 96.38 74 ALA A CA 1
ATOM 590 C C . ALA A 1 74 ? 1.231 8.055 10.030 1.00 96.38 74 ALA A C 1
ATOM 592 O O . ALA A 1 74 ? 1.501 7.924 11.222 1.00 96.38 74 ALA A O 1
ATOM 593 N N . GLU A 1 75 ? 0.280 8.899 9.611 1.00 97.31 75 GLU A N 1
ATOM 594 C CA . GLU A 1 75 ? -0.522 9.760 10.496 1.00 97.31 75 GLU A CA 1
ATOM 595 C C . GLU A 1 75 ? -1.253 8.952 11.579 1.00 97.31 75 GLU A C 1
ATOM 597 O O . GLU A 1 75 ? -1.339 9.372 12.736 1.00 97.31 75 GLU A O 1
ATOM 602 N N . HIS A 1 76 ? -1.750 7.768 11.220 1.00 97.38 76 HIS A N 1
ATOM 603 C CA . HIS A 1 76 ? -2.513 6.903 12.117 1.00 97.38 76 HIS A CA 1
ATOM 604 C C . HIS A 1 76 ? -1.701 5.756 12.736 1.00 97.38 76 HIS A C 1
ATOM 606 O O . HIS A 1 76 ? -2.285 4.905 13.408 1.00 97.38 76 HIS A O 1
ATOM 612 N N . ASN A 1 77 ? -0.374 5.739 12.561 1.00 96.38 77 ASN A N 1
ATOM 613 C CA . ASN A 1 77 ? 0.525 4.681 13.042 1.00 96.38 77 ASN A CA 1
ATOM 614 C C . ASN A 1 77 ? 0.092 3.264 12.605 1.00 96.38 77 ASN A C 1
ATOM 616 O O . ASN A 1 77 ? 0.156 2.308 13.379 1.00 96.38 77 ASN A O 1
ATOM 620 N N . ILE A 1 78 ? -0.379 3.124 11.365 1.00 97.75 78 ILE A N 1
ATOM 621 C CA . ILE A 1 78 ? -0.775 1.840 10.781 1.00 97.75 78 ILE A CA 1
ATOM 622 C C . ILE A 1 78 ? 0.448 1.214 10.115 1.00 97.75 78 ILE A C 1
ATOM 624 O O . ILE A 1 78 ? 0.963 1.746 9.138 1.00 97.75 78 ILE A O 1
ATOM 628 N N . SER A 1 79 ? 0.887 0.056 10.610 1.00 97.12 79 SER A N 1
ATOM 629 C CA . SER A 1 79 ? 1.924 -0.734 9.939 1.00 97.12 79 SER A CA 1
ATOM 630 C C . SER A 1 79 ? 1.432 -1.297 8.607 1.00 97.12 79 SER A C 1
ATOM 632 O O . SER A 1 79 ? 0.255 -1.648 8.469 1.00 97.12 79 SER A O 1
ATOM 634 N N . ASP A 1 80 ? 2.346 -1.434 7.648 1.00 97.62 80 ASP A N 1
ATOM 635 C CA . ASP A 1 80 ? 2.021 -1.805 6.276 1.00 97.62 80 ASP A CA 1
ATOM 636 C C . ASP A 1 80 ? 2.991 -2.825 5.658 1.00 97.62 80 ASP A C 1
ATOM 638 O O . ASP A 1 80 ? 4.112 -3.026 6.130 1.00 97.62 80 ASP A O 1
ATOM 642 N N . ALA A 1 81 ? 2.533 -3.503 4.602 1.00 97.88 81 ALA A N 1
ATOM 643 C CA . ALA A 1 81 ? 3.343 -4.401 3.788 1.00 97.88 81 ALA A CA 1
ATOM 644 C C . ALA A 1 81 ? 2.961 -4.293 2.301 1.00 97.88 81 ALA A C 1
ATOM 646 O O . ALA A 1 81 ? 1.822 -4.556 1.911 1.00 97.88 81 ALA A O 1
ATOM 647 N N . ASN A 1 82 ? 3.928 -3.919 1.460 1.00 98.56 82 ASN A N 1
ATOM 648 C CA . ASN A 1 82 ? 3.722 -3.760 0.021 1.00 98.56 82 ASN A CA 1
ATOM 649 C C . ASN A 1 82 ? 3.615 -5.106 -0.725 1.00 98.56 82 ASN A C 1
ATOM 651 O O . ASN A 1 82 ? 4.406 -6.026 -0.506 1.00 98.56 82 ASN A O 1
ATOM 655 N N . TRP A 1 83 ? 2.692 -5.159 -1.686 1.00 97.88 83 TRP A N 1
ATOM 656 C CA . TRP A 1 83 ? 2.605 -6.166 -2.739 1.00 97.88 83 TRP A CA 1
ATOM 657 C C . TRP A 1 83 ? 3.341 -5.687 -4.011 1.00 97.88 83 TRP A C 1
ATOM 659 O O . TRP A 1 83 ? 3.003 -4.633 -4.551 1.00 97.88 83 TRP A O 1
ATOM 669 N N . ALA A 1 84 ? 4.321 -6.416 -4.553 1.00 95.81 84 ALA A N 1
ATOM 670 C CA . ALA A 1 84 ? 4.979 -7.586 -3.962 1.00 95.81 84 ALA A CA 1
ATOM 671 C C . ALA A 1 84 ? 6.438 -7.735 -4.402 1.00 95.81 84 ALA A C 1
ATOM 673 O O . ALA A 1 84 ? 6.849 -7.308 -5.483 1.00 95.81 84 ALA A O 1
ATOM 674 N N . LEU A 1 85 ? 7.214 -8.447 -3.580 1.00 95.56 85 LEU A N 1
ATOM 675 C CA . LEU A 1 85 ? 8.537 -8.936 -3.951 1.00 95.56 85 LEU A CA 1
ATOM 676 C C . LEU A 1 85 ? 8.412 -10.143 -4.895 1.00 95.56 85 LEU A C 1
ATOM 678 O O . LEU A 1 85 ? 8.433 -11.293 -4.463 1.00 95.56 85 LEU A O 1
ATOM 682 N N . ASN A 1 86 ? 8.259 -9.870 -6.186 1.00 95.06 86 ASN A N 1
ATOM 683 C CA . ASN A 1 86 ? 8.268 -10.863 -7.257 1.00 95.06 86 ASN A CA 1
ATOM 684 C C . ASN A 1 86 ? 8.847 -10.241 -8.544 1.00 95.06 86 ASN A C 1
ATOM 686 O O . ASN A 1 86 ? 9.071 -9.028 -8.598 1.00 95.06 86 ASN A O 1
ATOM 690 N N . ASP A 1 87 ? 9.076 -11.074 -9.557 1.00 96.94 87 ASP A N 1
ATOM 691 C CA . ASP A 1 87 ? 9.513 -10.699 -10.906 1.00 96.94 87 ASP A CA 1
ATOM 692 C C . ASP A 1 87 ? 8.454 -11.032 -11.975 1.00 96.94 87 ASP A C 1
ATOM 694 O O . ASP A 1 87 ? 8.772 -11.282 -13.138 1.00 96.94 87 ASP A O 1
ATOM 698 N N . LYS A 1 88 ? 7.174 -11.084 -11.594 1.00 97.31 88 LYS A N 1
ATOM 699 C CA . LYS A 1 88 ? 6.096 -11.242 -12.571 1.00 97.31 88 LYS A CA 1
ATOM 700 C C . LYS A 1 88 ? 6.076 -10.018 -13.495 1.00 97.31 88 LYS A C 1
ATOM 702 O O . LYS A 1 88 ? 6.405 -8.911 -13.089 1.00 97.31 88 LYS A O 1
ATOM 707 N N . ASP A 1 89 ? 5.700 -10.218 -14.754 1.00 97.50 89 ASP A N 1
ATOM 708 C CA . ASP A 1 89 ? 5.520 -9.110 -15.696 1.00 97.50 89 ASP A CA 1
ATOM 709 C C . ASP A 1 89 ? 4.187 -8.389 -15.427 1.00 97.50 89 ASP A C 1
ATOM 711 O O . ASP A 1 89 ? 3.182 -8.608 -16.106 1.00 97.50 89 ASP A O 1
ATOM 715 N N . GLU A 1 90 ? 4.152 -7.606 -14.346 1.00 97.38 90 GLU A N 1
ATOM 716 C CA . GLU A 1 90 ? 3.017 -6.783 -13.927 1.00 97.38 90 GLU A CA 1
ATOM 717 C C . GLU A 1 90 ? 3.477 -5.505 -13.208 1.00 97.38 90 GLU A C 1
ATOM 719 O O . GLU A 1 90 ? 4.580 -5.415 -12.669 1.00 97.38 90 GLU A O 1
ATOM 724 N N . ALA A 1 91 ? 2.617 -4.489 -13.193 1.00 96.50 91 ALA A N 1
ATOM 725 C CA . ALA A 1 91 ? 2.970 -3.165 -12.688 1.00 96.50 91 ALA A CA 1
ATOM 726 C C . ALA A 1 91 ? 3.367 -3.133 -11.198 1.00 96.50 91 ALA A C 1
ATOM 728 O O . ALA A 1 91 ? 4.277 -2.386 -10.831 1.00 96.50 91 ALA A O 1
ATOM 729 N N . CYS A 1 92 ? 2.710 -3.916 -10.331 1.00 96.38 92 CYS A N 1
ATOM 730 C CA . CYS A 1 92 ? 2.999 -3.897 -8.892 1.00 96.38 92 CYS A CA 1
ATOM 731 C C . CYS A 1 92 ? 4.271 -4.668 -8.490 1.00 96.38 92 CYS A C 1
ATOM 733 O O . CYS A 1 92 ? 4.739 -4.499 -7.361 1.00 96.38 92 CYS A O 1
ATOM 735 N N . SER A 1 93 ? 4.858 -5.478 -9.376 1.00 98.12 93 SER A N 1
ATOM 736 C CA . SER A 1 93 ? 6.074 -6.247 -9.090 1.00 98.12 93 SER A CA 1
ATOM 737 C C . SER A 1 93 ? 7.226 -5.349 -8.676 1.00 98.12 93 SER A C 1
ATOM 739 O O . SER A 1 93 ? 7.463 -4.322 -9.302 1.00 98.12 93 SER A O 1
ATOM 741 N N . ALA A 1 94 ? 7.975 -5.719 -7.639 1.00 97.88 94 ALA A N 1
ATOM 742 C CA . ALA A 1 94 ? 9.142 -4.952 -7.209 1.00 97.88 94 ALA A CA 1
ATOM 743 C C . ALA A 1 94 ? 10.370 -5.163 -8.116 1.00 97.88 94 ALA A C 1
ATOM 745 O O . ALA A 1 94 ? 11.211 -4.265 -8.219 1.00 97.88 94 ALA A O 1
ATOM 746 N N . LEU A 1 95 ? 10.488 -6.331 -8.759 1.00 98.00 95 LEU A N 1
ATOM 747 C CA . LEU A 1 95 ? 11.640 -6.725 -9.575 1.00 98.00 95 LEU A CA 1
ATOM 748 C C . LEU A 1 95 ? 11.264 -6.805 -11.058 1.00 98.00 95 LEU A C 1
ATOM 750 O O . LEU A 1 95 ? 10.141 -7.159 -11.404 1.00 98.00 95 LEU A O 1
ATOM 754 N N . LEU A 1 96 ? 12.215 -6.493 -11.940 1.00 97.69 96 LEU A N 1
ATOM 755 C CA . LEU A 1 96 ? 12.058 -6.695 -13.382 1.00 97.69 96 LEU A CA 1
ATOM 756 C C . LEU A 1 96 ? 11.938 -8.196 -13.710 1.00 97.69 96 LEU A C 1
ATOM 758 O O . LEU A 1 96 ? 12.616 -8.998 -13.055 1.00 97.69 96 LEU A O 1
ATOM 762 N N . PRO A 1 97 ? 11.178 -8.588 -14.750 1.00 97.69 97 PRO A N 1
ATOM 763 C CA . PRO A 1 97 ? 11.030 -9.991 -15.126 1.00 97.69 97 PRO A CA 1
ATOM 764 C C . PRO A 1 97 ? 12.346 -10.730 -15.371 1.00 97.69 97 PRO A C 1
ATOM 766 O O . PRO A 1 97 ? 13.247 -10.223 -16.042 1.00 97.69 97 PRO A O 1
ATOM 769 N N . GLY A 1 98 ? 12.460 -11.950 -14.834 1.00 96.06 98 GLY A N 1
ATOM 770 C CA . GLY A 1 98 ? 13.659 -12.785 -14.956 1.00 96.06 98 GLY A CA 1
ATOM 771 C C . GLY A 1 98 ? 14.787 -12.414 -13.988 1.00 96.06 98 GLY A C 1
ATOM 772 O O . GLY A 1 98 ? 15.910 -12.927 -14.111 1.00 96.06 98 GLY A O 1
ATOM 773 N N . THR A 1 99 ? 14.514 -11.532 -13.022 1.00 96.25 99 THR A N 1
ATOM 774 C CA . THR A 1 99 ? 15.465 -11.202 -11.960 1.00 96.25 99 THR A CA 1
ATOM 775 C C . THR A 1 99 ? 15.794 -12.452 -11.149 1.00 96.25 99 THR A C 1
ATOM 777 O O . THR A 1 99 ? 14.932 -13.180 -10.675 1.00 96.25 99 THR A O 1
ATOM 780 N N . GLN A 1 100 ? 17.087 -12.710 -10.968 1.00 91.25 100 GLN A N 1
ATOM 781 C CA . GLN A 1 100 ? 17.547 -13.889 -10.241 1.00 91.25 100 GLN A CA 1
ATOM 782 C C . GLN A 1 100 ? 17.184 -13.805 -8.753 1.00 91.25 100 GLN A C 1
ATOM 784 O O . GLN A 1 100 ? 17.377 -12.762 -8.123 1.00 91.25 100 GLN A O 1
ATOM 789 N N . ASN A 1 101 ? 16.776 -14.939 -8.177 1.00 84.25 101 ASN A N 1
ATOM 790 C CA . ASN A 1 101 ? 16.497 -15.093 -6.747 1.00 84.25 101 ASN A CA 1
ATOM 791 C C . ASN A 1 101 ? 17.793 -15.012 -5.922 1.00 84.25 101 ASN A C 1
ATOM 793 O O . ASN A 1 101 ? 18.425 -16.025 -5.620 1.00 84.25 101 ASN A O 1
ATOM 797 N N . LYS A 1 102 ? 18.222 -13.790 -5.595 1.00 85.88 102 LYS A N 1
ATOM 798 C CA . LYS A 1 102 ? 19.436 -13.484 -4.824 1.00 85.88 102 LYS A CA 1
ATOM 799 C C . LYS A 1 102 ? 19.158 -12.349 -3.842 1.00 85.88 102 LYS A C 1
ATOM 801 O O . LYS A 1 102 ? 18.256 -11.558 -4.052 1.00 85.88 102 LYS A O 1
ATOM 806 N N . ALA A 1 103 ? 19.955 -12.232 -2.786 1.00 80.69 103 ALA A N 1
ATOM 807 C CA . ALA A 1 103 ? 19.928 -11.044 -1.933 1.00 80.69 103 ALA A CA 1
ATOM 808 C C . ALA A 1 103 ? 20.722 -9.883 -2.566 1.00 80.69 103 ALA A C 1
ATOM 810 O O . ALA A 1 103 ? 21.516 -10.094 -3.484 1.00 80.69 103 ALA A O 1
ATOM 811 N N . ASN A 1 104 ? 20.556 -8.671 -2.025 1.00 87.56 104 ASN A N 1
ATOM 812 C CA . ASN A 1 104 ? 21.313 -7.469 -2.404 1.00 87.56 104 ASN A CA 1
ATOM 813 C C . ASN A 1 104 ? 21.217 -7.097 -3.893 1.00 87.56 104 ASN A C 1
ATOM 815 O O . ASN A 1 104 ? 22.220 -6.790 -4.538 1.00 87.56 104 ASN A O 1
ATOM 819 N N . TRP A 1 105 ? 20.000 -7.096 -4.435 1.00 92.56 105 TRP A N 1
ATOM 820 C CA . TRP A 1 105 ? 19.741 -6.600 -5.784 1.00 92.56 105 TRP A CA 1
ATOM 821 C C . TRP A 1 105 ? 20.244 -5.161 -5.984 1.00 92.56 105 TRP A C 1
ATOM 823 O O . TRP A 1 105 ? 20.041 -4.288 -5.132 1.00 92.56 105 TRP A O 1
ATOM 833 N N . SER A 1 106 ? 20.871 -4.913 -7.141 1.00 92.50 106 SER A N 1
ATOM 834 C CA . SER A 1 106 ? 21.115 -3.546 -7.620 1.00 92.50 106 SER A CA 1
ATOM 835 C C . SER A 1 106 ? 19.781 -2.823 -7.819 1.00 92.50 106 SER A C 1
ATOM 837 O 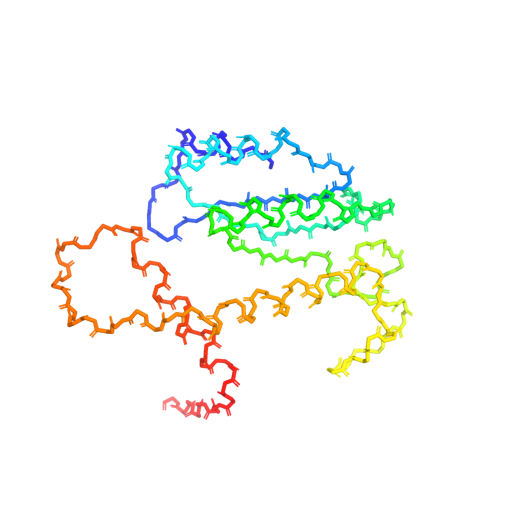O . SER A 1 106 ? 18.752 -3.445 -8.076 1.00 92.50 106 SER A O 1
ATOM 839 N N . THR A 1 107 ? 19.786 -1.494 -7.764 1.00 94.56 107 THR A N 1
ATOM 840 C CA . THR A 1 107 ? 18.604 -0.689 -8.108 1.00 94.56 107 THR A CA 1
ATOM 841 C C . THR A 1 107 ? 18.179 -0.833 -9.570 1.00 94.56 107 THR A C 1
ATOM 843 O O . THR A 1 107 ? 17.031 -0.534 -9.891 1.00 94.56 107 THR A O 1
ATOM 846 N N . ASP A 1 108 ? 19.072 -1.316 -10.437 1.00 96.19 108 ASP A N 1
ATOM 847 C CA . ASP A 1 108 ? 18.826 -1.470 -11.878 1.00 96.19 108 ASP A CA 1
ATOM 848 C C . ASP A 1 108 ? 17.848 -2.601 -12.206 1.00 96.19 108 ASP A C 1
ATOM 850 O O . ASP A 1 108 ? 17.263 -2.607 -13.283 1.00 96.19 108 ASP A O 1
ATOM 854 N N . VAL A 1 109 ? 17.655 -3.551 -11.283 1.00 96.81 109 VAL A N 1
ATOM 855 C CA . VAL A 1 109 ? 16.698 -4.658 -11.459 1.00 96.81 109 VAL A CA 1
ATOM 856 C C . VAL A 1 109 ? 15.349 -4.391 -10.794 1.00 96.81 109 VAL A C 1
ATOM 858 O O . VAL A 1 109 ? 14.498 -5.273 -10.757 1.00 96.81 109 VAL A O 1
ATOM 861 N N . LEU A 1 110 ? 15.144 -3.191 -10.249 1.00 97.62 110 LEU A N 1
ATOM 862 C CA . LEU A 1 110 ? 13.864 -2.792 -9.675 1.00 97.62 110 LEU A CA 1
ATOM 863 C C . LEU A 1 110 ? 12.945 -2.236 -10.767 1.00 97.62 110 LEU A C 1
ATOM 865 O O . LEU A 1 110 ? 13.403 -1.570 -11.699 1.00 97.62 110 LEU A O 1
ATOM 869 N N . THR A 1 111 ? 11.643 -2.451 -10.631 1.00 98.06 111 THR A N 1
ATOM 870 C CA . THR A 1 111 ? 10.634 -1.715 -11.409 1.00 98.06 111 THR A CA 1
ATOM 871 C C . THR A 1 111 ? 10.469 -0.290 -10.861 1.00 98.06 111 THR A C 1
ATOM 873 O O . THR A 1 111 ? 11.088 0.085 -9.860 1.00 98.06 111 THR A O 1
ATOM 876 N N . ASP A 1 112 ? 9.600 0.516 -11.476 1.00 97.88 112 ASP A N 1
ATOM 877 C CA . ASP A 1 112 ? 9.205 1.809 -10.903 1.00 97.88 112 ASP A CA 1
ATOM 878 C C . ASP A 1 112 ? 8.491 1.653 -9.552 1.00 97.88 112 ASP A C 1
ATOM 880 O O . ASP A 1 112 ? 8.818 2.377 -8.608 1.00 97.88 112 ASP A O 1
ATOM 884 N N . SER A 1 113 ? 7.604 0.657 -9.421 1.00 98.38 113 SER A N 1
ATOM 885 C CA . SER A 1 113 ? 6.975 0.292 -8.143 1.00 98.38 113 SER A CA 1
ATOM 886 C C . SER A 1 113 ? 8.034 -0.074 -7.096 1.00 98.38 113 SER A C 1
ATOM 888 O O . SER A 1 113 ? 8.082 0.509 -6.012 1.00 98.38 113 SER A O 1
ATOM 890 N N . GLY A 1 114 ? 8.970 -0.965 -7.443 1.00 98.12 114 GLY A N 1
ATOM 891 C CA . GLY A 1 114 ? 10.026 -1.414 -6.534 1.00 98.12 114 GLY A CA 1
ATOM 892 C C . GLY A 1 114 ? 10.979 -0.298 -6.105 1.00 98.12 114 GLY A C 1
ATOM 893 O O . GLY A 1 114 ? 11.365 -0.223 -4.935 1.00 98.12 114 GLY A O 1
ATOM 894 N N . ARG A 1 115 ? 11.341 0.611 -7.022 1.00 98.00 115 ARG A N 1
ATOM 895 C CA . ARG A 1 115 ? 12.137 1.806 -6.694 1.00 98.00 115 ARG A CA 1
ATOM 896 C C . ARG A 1 115 ? 11.411 2.705 -5.700 1.00 98.00 115 ARG A C 1
ATOM 898 O O . ARG A 1 115 ? 12.032 3.134 -4.725 1.00 98.00 115 ARG A O 1
ATOM 905 N N . PHE A 1 116 ? 10.126 2.960 -5.933 1.00 97.75 116 PHE A N 1
ATOM 906 C CA . PHE A 1 116 ? 9.297 3.785 -5.061 1.00 97.75 116 PHE A CA 1
ATOM 907 C C . PHE A 1 116 ? 9.204 3.188 -3.649 1.00 97.75 116 PHE A C 1
ATOM 909 O O . PHE A 1 116 ? 9.582 3.843 -2.676 1.00 97.75 116 PHE A O 1
ATOM 916 N N . VAL A 1 117 ? 8.813 1.915 -3.540 1.00 97.88 117 VAL A N 1
ATOM 917 C CA . VAL A 1 117 ? 8.649 1.212 -2.255 1.00 97.88 117 VAL A CA 1
ATOM 918 C C . VAL A 1 117 ? 9.964 1.176 -1.479 1.00 97.88 117 VAL A C 1
ATOM 920 O O . VAL A 1 117 ? 10.007 1.496 -0.292 1.00 97.88 117 VAL A O 1
ATOM 923 N N . ARG A 1 118 ? 11.081 0.869 -2.151 1.00 96.00 118 ARG A N 1
ATOM 924 C CA . ARG A 1 118 ? 12.405 0.885 -1.516 1.00 96.00 118 ARG A CA 1
ATOM 925 C C . ARG A 1 118 ? 12.778 2.269 -0.983 1.00 96.00 118 ARG A C 1
ATOM 927 O O . ARG A 1 118 ? 13.444 2.349 0.050 1.00 96.00 118 ARG A O 1
ATOM 934 N N . SER A 1 119 ? 12.419 3.338 -1.694 1.00 95.56 119 SER A N 1
ATOM 935 C CA . SER A 1 119 ? 12.664 4.708 -1.234 1.00 95.56 119 SER A CA 1
ATOM 936 C C . SER A 1 119 ? 11.879 5.001 0.042 1.00 95.56 119 SER A C 1
ATOM 938 O O . SER A 1 119 ? 12.470 5.469 1.013 1.00 95.56 119 SER A O 1
ATOM 940 N N . HIS A 1 120 ? 10.592 4.646 0.064 1.00 92.88 120 HIS A N 1
ATOM 941 C CA . HIS A 1 120 ? 9.727 4.816 1.230 1.00 92.88 120 HIS A CA 1
ATOM 942 C C . HIS A 1 120 ? 10.261 4.071 2.467 1.00 92.88 120 HIS A C 1
ATOM 944 O O . HIS A 1 120 ? 10.477 4.677 3.514 1.00 92.88 120 HIS A O 1
ATOM 950 N N . LEU A 1 121 ? 10.599 2.782 2.331 1.00 93.38 121 LEU A N 1
ATOM 951 C CA . LEU A 1 121 ? 11.134 1.982 3.444 1.00 93.38 121 LEU A CA 1
ATOM 952 C C . LEU A 1 121 ? 12.422 2.578 4.037 1.00 93.38 121 LEU A C 1
ATOM 954 O O . LEU A 1 121 ? 12.658 2.515 5.244 1.00 93.38 121 LEU A O 1
ATOM 958 N N . LYS A 1 122 ? 13.271 3.180 3.196 1.00 92.44 122 LYS A N 1
ATOM 959 C CA . LYS A 1 122 ? 14.490 3.851 3.659 1.00 92.44 122 LYS A CA 1
ATOM 960 C C . LYS A 1 122 ? 14.198 5.157 4.389 1.00 92.44 122 LYS A C 1
ATOM 962 O O . LYS A 1 122 ? 14.818 5.387 5.425 1.00 92.44 122 LYS A O 1
ATOM 967 N N . SER A 1 123 ? 13.277 5.982 3.885 1.00 88.44 123 SER A N 1
ATOM 968 C CA . SER A 1 123 ? 12.913 7.237 4.550 1.00 88.44 123 SER A CA 1
ATOM 969 C C . SER A 1 123 ? 12.267 6.997 5.911 1.00 88.44 123 SER A C 1
ATOM 971 O O . SER A 1 123 ? 12.605 7.694 6.865 1.00 88.44 123 SER A O 1
ATOM 973 N N . THR A 1 124 ? 11.409 5.979 6.029 1.00 80.31 124 THR A N 1
ATOM 974 C CA . THR A 1 124 ? 10.750 5.630 7.297 1.00 80.31 124 THR A CA 1
ATOM 975 C C . THR A 1 124 ? 11.777 5.189 8.338 1.00 80.31 124 THR A C 1
ATOM 977 O O . THR A 1 124 ? 11.826 5.756 9.427 1.00 80.31 124 THR A O 1
ATOM 980 N N . ARG A 1 125 ? 12.706 4.292 7.970 1.00 79.56 125 ARG A N 1
ATOM 981 C CA . ARG A 1 125 ? 13.820 3.894 8.848 1.00 79.56 125 ARG A CA 1
ATOM 982 C C . ARG A 1 125 ? 14.658 5.095 9.297 1.00 79.56 125 ARG A C 1
ATOM 984 O O . ARG A 1 125 ? 15.070 5.175 10.449 1.00 79.56 125 ARG A O 1
ATOM 991 N N . GLU A 1 126 ? 14.969 6.017 8.390 1.00 79.94 126 GLU A N 1
ATOM 992 C CA . GLU A 1 126 ? 15.742 7.210 8.746 1.00 79.94 126 GLU A CA 1
ATOM 993 C C . GLU A 1 126 ? 14.992 8.118 9.728 1.00 79.94 126 GLU A C 1
ATOM 995 O O . GLU A 1 126 ? 15.619 8.657 10.642 1.00 79.94 126 GLU A O 1
ATOM 1000 N N . ALA A 1 127 ? 13.673 8.264 9.578 1.00 72.88 127 ALA A N 1
ATOM 1001 C CA . ALA A 1 127 ? 12.837 9.008 10.516 1.00 72.88 127 ALA A CA 1
ATOM 1002 C C . ALA A 1 127 ? 12.814 8.346 11.906 1.00 72.88 127 ALA A C 1
ATOM 1004 O O . ALA A 1 127 ? 13.018 9.033 12.907 1.00 72.88 127 ALA A O 1
ATOM 1005 N N . GLU A 1 128 ? 12.676 7.018 11.969 1.00 74.12 128 GLU A N 1
ATOM 1006 C CA . GLU A 1 128 ? 12.722 6.250 13.223 1.00 74.12 128 GLU A CA 1
ATOM 1007 C C . GLU A 1 128 ? 14.062 6.413 13.949 1.00 74.12 128 GLU A C 1
ATOM 1009 O O . GLU A 1 128 ? 14.090 6.679 15.147 1.00 74.12 128 GLU A O 1
ATOM 1014 N N . THR A 1 129 ? 15.187 6.349 13.225 1.00 74.12 129 THR A N 1
ATOM 1015 C CA . THR A 1 129 ? 16.527 6.511 13.829 1.00 74.12 129 THR A CA 1
ATOM 1016 C C . THR A 1 129 ? 16.820 7.919 14.353 1.00 74.12 129 THR A C 1
ATOM 1018 O O . THR A 1 129 ? 17.776 8.102 15.104 1.00 74.12 129 THR A O 1
ATOM 1021 N N . LYS A 1 130 ? 16.039 8.925 13.941 1.00 66.62 130 LYS A N 1
ATOM 1022 C CA . LYS A 1 130 ? 16.204 10.329 14.350 1.00 66.62 130 LYS A CA 1
ATOM 1023 C C . LYS A 1 130 ? 15.267 10.740 15.483 1.00 66.62 130 LYS A C 1
ATOM 1025 O O . LYS A 1 130 ? 15.462 11.822 16.038 1.00 66.62 130 LYS A O 1
ATOM 1030 N N . LYS A 1 131 ? 14.261 9.926 15.827 1.00 52.75 131 LYS A N 1
ATOM 1031 C CA . LYS A 1 131 ? 13.395 10.207 16.975 1.00 52.75 131 LYS A CA 1
ATOM 1032 C C . LYS A 1 131 ? 14.270 10.145 18.242 1.00 52.75 131 LYS A C 1
ATOM 1034 O O . LYS A 1 131 ? 15.002 9.166 18.397 1.00 52.75 131 LYS A O 1
ATOM 1039 N N . PRO A 1 132 ? 14.273 11.177 19.112 1.00 43.84 132 PRO A N 1
ATOM 1040 C CA . PRO A 1 132 ? 14.995 11.109 20.378 1.00 43.84 132 PRO A CA 1
ATOM 1041 C C . PRO A 1 132 ? 14.579 9.834 21.103 1.00 43.84 132 PRO A C 1
ATOM 1043 O O . PRO A 1 132 ? 13.386 9.526 21.125 1.00 43.84 132 PRO A O 1
ATOM 1046 N N . ALA A 1 133 ? 15.545 9.098 21.656 1.00 52.84 133 ALA A N 1
ATOM 1047 C CA . ALA A 1 133 ? 15.229 8.024 22.583 1.00 52.84 133 ALA A CA 1
ATOM 1048 C C . ALA A 1 133 ? 14.327 8.634 23.661 1.00 52.84 133 ALA A C 1
ATOM 1050 O O . ALA A 1 133 ? 14.761 9.534 24.381 1.00 52.84 133 ALA A O 1
ATOM 1051 N N . GLU A 1 134 ? 13.058 8.229 23.701 1.00 51.66 134 GLU A N 1
ATOM 1052 C CA . GLU A 1 134 ? 12.231 8.479 24.875 1.00 51.66 134 GLU A CA 1
ATOM 1053 C C . GLU A 1 134 ? 13.036 7.904 26.047 1.00 51.66 134 GLU A C 1
ATOM 1055 O O . GLU A 1 134 ? 13.444 6.741 25.991 1.00 51.66 134 GLU A O 1
ATOM 1060 N N . GLU A 1 135 ? 13.398 8.751 27.022 1.00 42.59 135 GLU A N 1
ATOM 1061 C CA . GLU A 1 135 ? 14.096 8.304 28.229 1.00 42.59 135 GLU A CA 1
ATOM 1062 C C . GLU A 1 135 ? 13.352 7.076 28.762 1.00 42.59 135 GLU A C 1
ATOM 1064 O O . GLU A 1 135 ? 12.131 7.126 28.923 1.00 42.59 135 GLU A O 1
ATOM 1069 N N . GLU A 1 136 ? 14.077 5.981 29.023 1.00 48.50 136 GLU A N 1
ATOM 1070 C CA . GLU A 1 136 ? 13.592 4.868 29.841 1.00 48.50 136 GLU A CA 1
ATOM 1071 C C . GLU A 1 136 ? 13.276 5.419 31.242 1.00 48.50 136 GLU A C 1
ATOM 1073 O O . GLU A 1 136 ? 14.063 5.324 32.184 1.00 48.50 136 GLU A O 1
ATOM 1078 N N . GLY A 1 137 ? 12.118 6.063 31.369 1.00 40.12 137 GLY A N 1
ATOM 1079 C CA . GLY A 1 137 ? 11.496 6.375 32.636 1.00 40.12 137 GLY A CA 1
ATOM 1080 C C . GLY A 1 137 ? 11.203 5.053 33.325 1.00 40.12 137 GLY A C 1
ATOM 1081 O O . GLY A 1 137 ? 10.620 4.152 32.721 1.00 40.12 137 GLY A O 1
ATOM 1082 N N . ALA A 1 138 ? 11.679 4.932 34.565 1.00 41.41 138 ALA A N 1
ATOM 1083 C CA . ALA A 1 138 ? 11.497 3.772 35.424 1.00 41.41 138 ALA A CA 1
ATOM 1084 C C . ALA A 1 138 ? 10.103 3.161 35.241 1.00 41.41 138 ALA A C 1
ATOM 1086 O O . ALA A 1 138 ? 9.110 3.877 35.329 1.00 41.41 138 ALA A O 1
ATOM 1087 N N . ALA A 1 139 ? 10.064 1.852 34.973 1.00 44.28 139 ALA A N 1
ATOM 1088 C CA . ALA A 1 139 ? 8.845 1.091 34.741 1.00 44.28 139 ALA A CA 1
ATOM 1089 C C . ALA A 1 139 ? 7.738 1.499 35.727 1.00 44.28 139 ALA A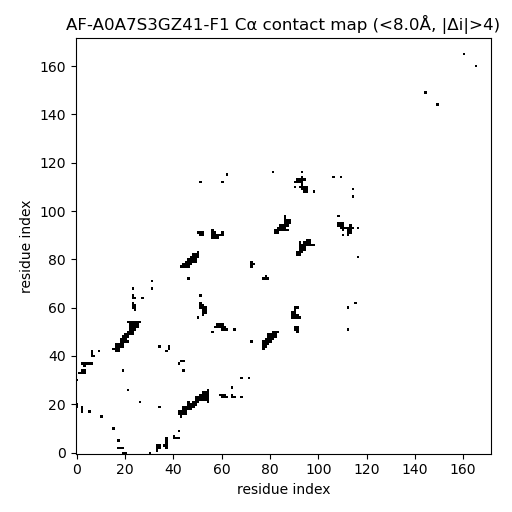 C 1
ATOM 1091 O O . ALA A 1 139 ? 7.814 1.198 36.921 1.00 44.28 139 ALA A O 1
ATOM 1092 N N . GLU A 1 140 ? 6.724 2.196 35.215 1.00 46.56 140 GLU A N 1
ATOM 1093 C CA . GLU A 1 140 ? 5.488 2.444 35.945 1.00 46.56 140 GLU A CA 1
ATOM 1094 C C . GLU A 1 140 ? 4.844 1.086 36.275 1.00 46.56 140 GLU A C 1
ATOM 1096 O O . GLU A 1 140 ? 4.870 0.170 35.439 1.00 46.56 140 GLU A O 1
ATOM 1101 N N . PRO A 1 141 ? 4.308 0.903 37.493 1.00 41.62 141 PRO A N 1
ATOM 1102 C CA . PRO A 1 141 ? 3.714 -0.363 37.887 1.00 41.62 141 PRO A CA 1
ATOM 1103 C C . PRO A 1 141 ? 2.565 -0.754 36.936 1.00 41.62 141 PRO A C 1
ATOM 1105 O O . PRO A 1 141 ? 1.798 0.071 36.435 1.00 41.62 141 PRO A O 1
ATOM 1108 N N . LEU A 1 142 ? 2.512 -2.057 36.631 1.00 43.28 142 LEU A N 1
ATOM 1109 C CA . LEU A 1 142 ? 1.730 -2.687 35.553 1.00 43.28 142 LEU A CA 1
ATOM 1110 C C . LEU A 1 142 ? 0.199 -2.561 35.690 1.00 43.28 142 LEU A C 1
ATOM 1112 O O . LEU A 1 142 ? -0.543 -3.103 34.875 1.00 43.28 142 LEU A O 1
ATOM 1116 N N . ASP A 1 143 ? -0.287 -1.872 36.713 1.00 46.94 143 ASP A N 1
ATOM 1117 C CA . ASP A 1 143 ? -1.693 -1.669 37.039 1.00 46.94 143 ASP A CA 1
ATOM 1118 C C . ASP A 1 143 ? -2.282 -0.356 36.484 1.00 46.94 143 ASP A C 1
ATOM 1120 O O . ASP A 1 143 ? -3.493 -0.155 36.575 1.00 46.94 143 ASP A O 1
ATOM 1124 N N . GLN A 1 144 ? -1.472 0.509 35.858 1.00 41.62 144 GLN A N 1
ATOM 1125 C CA . GLN A 1 144 ? -1.916 1.806 35.308 1.00 41.62 144 GLN A CA 1
ATOM 1126 C C . GLN A 1 144 ? -1.840 1.921 33.768 1.00 41.62 144 GLN A C 1
ATOM 1128 O O . GLN A 1 144 ? -2.287 2.922 33.205 1.00 41.62 144 GLN A O 1
ATOM 1133 N N . ILE A 1 145 ? -1.321 0.918 33.049 1.00 44.06 145 ILE A N 1
ATOM 1134 C CA . ILE A 1 145 ? -1.080 1.032 31.599 1.00 44.06 145 ILE A CA 1
ATOM 1135 C C . ILE A 1 145 ? -2.344 0.668 30.803 1.00 44.06 145 ILE A C 1
ATOM 1137 O O . ILE A 1 145 ? -2.733 -0.495 30.688 1.00 44.06 145 ILE A O 1
ATOM 1141 N N . SER A 1 146 ? -2.978 1.679 30.206 1.00 47.62 146 SER A N 1
ATOM 1142 C CA . SER A 1 146 ? -4.029 1.490 29.201 1.00 47.62 146 SER A CA 1
ATOM 1143 C C . SER A 1 146 ? -3.471 0.789 27.954 1.00 47.62 146 SER A C 1
ATOM 1145 O O . SER A 1 146 ? -2.384 1.108 27.470 1.00 47.62 146 SER A O 1
ATOM 1147 N N . SER A 1 147 ? -4.258 -0.143 27.407 1.00 51.16 147 SER A N 1
ATOM 1148 C CA . SER A 1 147 ? -3.917 -1.090 26.327 1.00 51.16 147 SER A CA 1
ATOM 1149 C C . SER A 1 147 ? -3.256 -0.520 25.057 1.00 51.16 147 SER A C 1
ATOM 1151 O O . SER A 1 147 ? -2.684 -1.285 24.286 1.00 51.16 147 SER A O 1
ATOM 1153 N N . ALA A 1 148 ? -3.292 0.796 24.838 1.00 44.38 148 ALA A N 1
ATOM 1154 C CA . ALA A 1 148 ? -2.741 1.443 23.649 1.00 44.38 148 ALA A CA 1
ATOM 1155 C C . ALA A 1 148 ? -1.216 1.679 23.703 1.00 44.38 148 ALA A C 1
ATOM 1157 O O . ALA A 1 148 ? -0.579 1.738 22.656 1.00 44.38 148 ALA A O 1
ATOM 1158 N N . GLN A 1 149 ? -0.604 1.785 24.889 1.00 39.31 149 GLN A N 1
ATOM 1159 C CA . GLN A 1 149 ? 0.832 2.103 25.015 1.00 39.31 149 GLN A CA 1
ATOM 1160 C C . GLN A 1 149 ? 1.742 0.860 24.988 1.00 39.31 149 GLN A C 1
ATOM 1162 O O . GLN A 1 149 ? 2.895 0.943 24.572 1.00 39.31 149 GLN A O 1
ATOM 1167 N N . GLY A 1 150 ? 1.227 -0.318 25.359 1.00 39.97 150 GLY A N 1
ATOM 1168 C CA . GLY A 1 150 ? 2.027 -1.550 25.465 1.00 39.97 150 GLY A CA 1
ATOM 1169 C C . GLY A 1 150 ? 2.407 -2.208 24.131 1.00 39.97 150 GLY A C 1
ATOM 1170 O O . GLY A 1 150 ? 3.393 -2.941 24.065 1.00 39.97 150 GLY A O 1
ATOM 1171 N N . VAL A 1 151 ? 1.668 -1.941 23.050 1.00 47.97 151 VAL A N 1
ATOM 1172 C CA . VAL A 1 151 ? 1.913 -2.570 21.736 1.00 47.97 151 VAL A CA 1
ATOM 1173 C C . VAL A 1 151 ? 3.111 -1.931 21.017 1.00 47.97 151 VAL A C 1
ATOM 1175 O O . VAL A 1 151 ? 3.823 -2.607 20.276 1.00 47.97 151 VAL A O 1
ATOM 1178 N N . HIS A 1 152 ? 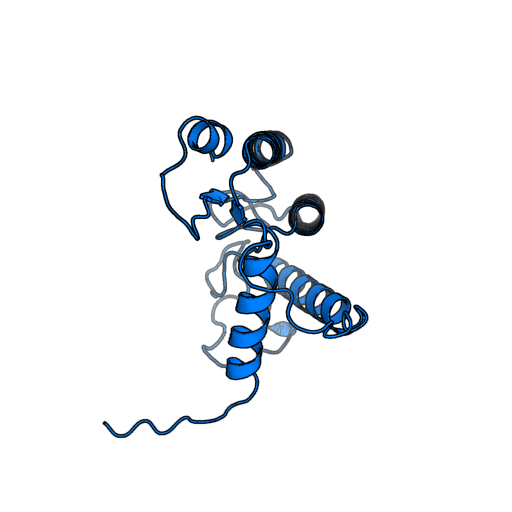3.403 -0.658 21.307 1.00 39.12 152 HIS A N 1
ATOM 1179 C CA . HIS A 1 152 ? 4.469 0.102 20.648 1.00 39.12 152 HIS A CA 1
ATOM 1180 C C . HIS A 1 152 ? 5.887 -0.291 21.111 1.00 39.12 152 HIS A C 1
ATOM 1182 O O . HIS A 1 152 ? 6.854 -0.111 20.371 1.00 39.12 152 HIS A O 1
ATOM 1188 N N . ILE A 1 153 ? 6.021 -0.851 22.320 1.00 44.44 153 ILE A N 1
ATOM 1189 C CA . ILE A 1 153 ? 7.319 -1.220 22.914 1.00 44.44 153 ILE A CA 1
ATOM 1190 C C . ILE A 1 153 ? 7.734 -2.641 22.504 1.00 44.44 153 ILE A C 1
ATOM 1192 O O . ILE A 1 153 ? 8.910 -2.901 22.244 1.00 44.44 153 ILE A O 1
ATOM 1196 N N . LEU A 1 154 ? 6.778 -3.569 22.381 1.00 39.00 154 LEU A N 1
ATOM 1197 C CA . LEU A 1 154 ? 7.098 -4.977 22.132 1.00 39.00 154 LEU A CA 1
ATOM 1198 C C . LEU A 1 154 ? 7.504 -5.263 20.673 1.00 39.00 154 LEU A C 1
ATOM 1200 O O . LEU A 1 154 ? 8.294 -6.173 20.428 1.00 39.00 154 LEU A O 1
ATOM 1204 N N . PHE A 1 155 ? 7.020 -4.477 19.704 1.00 43.25 155 PHE A N 1
ATOM 1205 C CA . PHE A 1 155 ? 7.329 -4.700 18.284 1.00 43.25 155 PHE A CA 1
ATOM 1206 C C . PHE A 1 155 ? 8.743 -4.221 17.895 1.00 43.25 155 PHE A C 1
ATOM 1208 O O . PHE A 1 155 ? 9.420 -4.854 17.084 1.00 43.25 155 PHE A O 1
ATOM 1215 N N . THR A 1 156 ? 9.249 -3.172 18.552 1.00 42.94 156 THR A N 1
ATOM 1216 C CA . THR A 1 156 ? 10.582 -2.590 18.297 1.00 42.94 156 THR A CA 1
ATOM 1217 C C . THR A 1 156 ? 11.729 -3.511 18.748 1.00 42.94 156 THR A C 1
ATOM 1219 O O . THR A 1 156 ? 12.793 -3.559 18.121 1.00 42.94 156 THR A O 1
ATOM 1222 N N . LEU A 1 157 ? 11.513 -4.305 19.803 1.00 34.69 157 LEU A N 1
ATOM 1223 C CA . LEU A 1 157 ? 12.529 -5.210 20.359 1.00 34.69 157 LEU A CA 1
ATOM 1224 C C . LEU A 1 157 ? 12.721 -6.488 19.523 1.00 34.69 157 LEU A C 1
ATOM 1226 O O . LEU A 1 157 ? 13.845 -6.971 19.378 1.00 34.69 157 LEU A O 1
ATOM 1230 N N . VAL A 1 158 ? 11.650 -7.009 18.913 1.00 41.97 158 VAL A N 1
ATOM 1231 C CA . VAL A 1 158 ? 11.712 -8.240 18.102 1.00 41.97 158 VAL A CA 1
ATOM 1232 C C . VAL A 1 158 ? 12.393 -7.995 16.749 1.00 41.97 158 VAL A C 1
ATOM 1234 O O . VAL A 1 158 ? 13.124 -8.862 16.268 1.00 41.97 158 VAL A O 1
ATOM 1237 N N . LEU A 1 159 ? 12.252 -6.801 16.162 1.00 40.09 159 LEU A N 1
ATOM 1238 C CA . LEU A 1 159 ? 12.906 -6.471 14.889 1.00 40.09 159 LEU A CA 1
ATOM 1239 C C . LEU A 1 159 ? 14.419 -6.218 15.034 1.00 40.09 159 LEU A C 1
ATOM 1241 O O . LEU A 1 159 ? 15.193 -6.543 14.132 1.00 40.09 159 LEU A O 1
ATOM 1245 N N . SER A 1 160 ? 14.864 -5.712 16.189 1.00 41.28 160 SER A N 1
ATOM 1246 C CA . SER A 1 160 ? 16.288 -5.450 16.455 1.00 41.28 160 SER A CA 1
ATOM 1247 C C . SER A 1 160 ? 17.094 -6.738 16.692 1.00 41.28 160 SER A C 1
ATOM 1249 O O . SER A 1 160 ? 18.251 -6.829 16.281 1.00 41.28 160 SER A O 1
ATOM 1251 N N . LEU A 1 161 ? 16.466 -7.775 17.262 1.00 37.31 161 LEU A N 1
ATOM 1252 C CA . LEU A 1 161 ? 17.071 -9.104 17.442 1.00 37.31 161 LEU A CA 1
ATOM 1253 C C . LEU A 1 161 ? 17.216 -9.898 16.132 1.00 37.31 161 LEU A C 1
ATOM 1255 O O . LEU A 1 161 ? 18.057 -10.787 16.055 1.00 37.31 161 LEU A O 1
ATOM 1259 N N . LEU A 1 162 ? 16.451 -9.563 15.090 1.00 40.41 162 LEU A N 1
ATOM 1260 C CA . LEU A 1 162 ? 16.588 -10.173 13.760 1.00 40.41 162 LEU A CA 1
ATOM 1261 C C . LEU A 1 162 ? 17.611 -9.445 12.869 1.00 40.41 162 LEU A C 1
ATOM 1263 O O . LEU A 1 162 ? 18.173 -10.058 11.962 1.00 40.41 162 LEU A O 1
ATOM 1267 N N . ALA A 1 163 ? 17.900 -8.167 13.138 1.00 40.28 163 ALA A N 1
ATOM 1268 C CA . ALA A 1 163 ? 18.905 -7.389 12.406 1.00 40.28 163 ALA A CA 1
ATOM 1269 C C . ALA A 1 163 ? 20.348 -7.621 12.906 1.00 40.28 163 ALA A C 1
ATOM 1271 O O . ALA A 1 163 ? 21.304 -7.448 12.148 1.00 40.28 163 ALA A O 1
ATOM 1272 N N . MET A 1 164 ? 20.523 -8.049 14.158 1.00 43.19 164 MET A N 1
ATOM 1273 C CA . MET A 1 164 ? 21.803 -8.516 14.693 1.00 43.19 164 MET A CA 1
ATOM 1274 C C . MET A 1 164 ? 21.841 -10.041 14.604 1.00 43.19 164 MET A C 1
ATOM 1276 O O . MET A 1 164 ? 21.238 -10.713 15.427 1.00 43.19 164 MET A O 1
ATOM 1280 N N . GLY A 1 165 ? 22.533 -10.593 13.604 1.00 38.81 165 GLY A N 1
ATOM 1281 C CA . GLY A 1 165 ? 22.652 -12.037 13.357 1.00 38.81 165 GLY A CA 1
ATOM 1282 C C . GLY A 1 165 ? 23.323 -12.841 14.482 1.00 38.81 165 GLY A C 1
ATOM 1283 O O . GLY A 1 165 ? 24.409 -13.385 14.297 1.00 38.81 165 GLY A O 1
ATOM 1284 N N . MET A 1 166 ? 22.677 -12.952 15.639 1.00 38.25 166 MET A N 1
ATOM 1285 C CA . MET A 1 166 ? 23.039 -13.871 16.707 1.00 38.25 166 MET A CA 1
ATOM 1286 C C . MET A 1 166 ? 22.290 -15.185 16.497 1.00 38.25 166 MET A C 1
ATOM 1288 O O . MET A 1 166 ? 21.090 -15.301 16.728 1.00 38.25 166 MET A O 1
ATOM 1292 N N . THR A 1 167 ? 23.024 -16.210 16.076 1.00 37.53 167 THR A N 1
ATOM 1293 C CA . THR A 1 167 ? 22.576 -17.598 16.162 1.00 37.53 167 THR A CA 1
ATOM 1294 C C . THR A 1 167 ? 22.375 -17.971 17.632 1.00 37.53 167 THR A C 1
ATOM 1296 O O . THR A 1 167 ? 23.342 -18.272 18.334 1.00 37.53 167 THR A O 1
ATOM 1299 N N . ALA A 1 168 ? 21.130 -17.972 18.107 1.00 35.00 168 ALA A N 1
ATOM 1300 C CA . ALA A 1 168 ? 20.777 -18.640 19.352 1.00 35.00 168 ALA A CA 1
ATOM 1301 C C . ALA A 1 168 ? 20.732 -20.151 19.088 1.00 35.00 168 ALA A C 1
ATOM 1303 O O . ALA A 1 168 ? 19.794 -20.692 18.505 1.00 35.00 168 ALA A O 1
ATOM 1304 N N . ASN A 1 169 ? 21.811 -20.820 19.477 1.00 35.25 169 ASN A N 1
ATOM 1305 C CA . ASN A 1 169 ? 21.945 -22.266 19.455 1.00 35.25 169 ASN A CA 1
ATOM 1306 C C . ASN A 1 169 ? 21.058 -22.840 20.574 1.00 35.25 169 ASN A C 1
ATOM 1308 O O . ASN A 1 169 ? 21.469 -22.889 21.731 1.00 35.25 169 ASN A O 1
ATOM 1312 N N . LEU A 1 170 ? 19.824 -23.227 20.254 1.00 32.72 170 LEU A N 1
ATOM 1313 C CA . LEU A 1 170 ? 18.955 -23.955 21.178 1.00 32.72 170 LEU A CA 1
ATOM 1314 C C . LEU A 1 170 ? 19.189 -25.455 20.978 1.00 32.72 170 LEU A C 1
ATOM 1316 O O . LEU A 1 170 ? 18.641 -26.073 20.066 1.00 32.72 170 LEU A O 1
ATOM 1320 N N . ARG A 1 171 ? 20.033 -26.044 21.832 1.00 32.09 171 ARG A N 1
ATOM 1321 C CA . ARG A 1 171 ? 19.885 -27.462 22.179 1.00 32.09 171 ARG A CA 1
ATOM 1322 C C . ARG A 1 171 ? 18.748 -27.579 23.196 1.00 32.09 171 ARG A C 1
ATOM 1324 O O . ARG A 1 171 ? 18.630 -26.719 24.065 1.00 32.09 171 ARG A O 1
ATOM 1331 N N . ALA A 1 172 ? 17.938 -28.617 22.998 1.00 38.16 172 ALA A N 1
ATOM 1332 C CA . ALA A 1 172 ? 16.830 -29.031 23.853 1.00 38.16 172 ALA A CA 1
ATOM 1333 C C . ALA A 1 172 ? 17.254 -29.278 25.306 1.00 38.16 172 ALA A C 1
ATOM 1335 O O . ALA A 1 172 ? 18.427 -29.677 25.513 1.00 38.16 172 ALA A O 1
#

Mean predicted aligned error: 11.4 Å